Protein AF-A0A0M8WR28-F1 (afdb_monomer_lite)

Foldseek 3Di:
DDDPPDDDPPLVVCPPDDDPLEDEDEQDLVLQVNCVSCPPVNRAYAYEYDDPVVADPPDDPVVNVSSCVSVVVSCVVNVHHYDYDDDPDPDDD

Structure (mmCIF, N/CA/C/O backbone):
data_AF-A0A0M8WR28-F1
#
_entry.id   AF-A0A0M8WR28-F1
#
loop_
_atom_site.group_PDB
_atom_site.id
_atom_site.type_symbol
_atom_site.label_atom_id
_atom_site.label_alt_id
_atom_site.label_comp_id
_atom_site.label_asym_id
_atom_site.label_entity_id
_atom_site.label_seq_id
_atom_site.pdbx_PDB_ins_code
_atom_site.Cartn_x
_atom_site.Cartn_y
_atom_site.Cartn_z
_atom_site.occupancy
_atom_site.B_iso_or_equiv
_atom_site.auth_seq_id
_atom_site.auth_comp_id
_atom_site.auth_asym_id
_atom_site.auth_atom_id
_atom_site.pdbx_PDB_model_num
ATOM 1 N N . MET A 1 1 ? 17.781 17.688 29.080 1.00 47.47 1 MET A N 1
ATOM 2 C CA . MET A 1 1 ? 17.399 16.363 28.538 1.00 47.47 1 MET A CA 1
ATOM 3 C C . MET A 1 1 ? 16.947 16.535 27.094 1.00 47.47 1 MET A C 1
ATOM 5 O O . MET A 1 1 ? 15.887 17.102 26.867 1.00 47.47 1 MET A O 1
ATOM 9 N N . ALA A 1 2 ? 17.759 16.128 26.115 1.00 46.00 2 ALA A N 1
ATOM 10 C CA . ALA A 1 2 ? 17.376 16.202 24.706 1.00 46.00 2 ALA A CA 1
ATOM 11 C C . ALA A 1 2 ? 16.292 15.150 24.420 1.00 46.00 2 ALA A C 1
ATOM 13 O O . ALA A 1 2 ? 16.539 13.951 24.562 1.00 46.00 2 ALA A O 1
ATOM 14 N N . ARG A 1 3 ? 15.086 15.591 24.041 1.00 55.94 3 ARG A N 1
ATOM 15 C CA . ARG A 1 3 ? 14.068 14.704 23.465 1.00 55.94 3 ARG A CA 1
ATOM 16 C C . ARG A 1 3 ? 14.684 14.074 22.218 1.00 55.94 3 ARG A C 1
ATOM 18 O O . ARG A 1 3 ? 14.899 14.760 21.228 1.00 55.94 3 ARG A O 1
ATOM 25 N N . ARG A 1 4 ? 14.988 12.777 22.268 1.00 56.09 4 ARG A N 1
ATOM 26 C CA . ARG A 1 4 ? 15.284 12.002 21.062 1.00 56.09 4 ARG A CA 1
ATOM 27 C C . ARG A 1 4 ? 14.014 12.015 20.214 1.00 56.09 4 ARG A C 1
ATOM 29 O O . ARG A 1 4 ? 13.031 11.374 20.577 1.00 56.09 4 ARG A O 1
ATOM 36 N N . THR A 1 5 ? 14.013 12.784 19.133 1.00 55.50 5 THR A N 1
ATOM 37 C CA . THR A 1 5 ? 12.929 12.824 18.147 1.00 55.50 5 THR A CA 1
ATOM 38 C C . THR A 1 5 ? 12.965 11.532 17.335 1.00 55.50 5 THR A C 1
ATOM 40 O O . THR A 1 5 ? 13.380 11.515 16.184 1.00 55.50 5 THR A O 1
ATOM 43 N N . PHE A 1 6 ? 12.600 10.409 1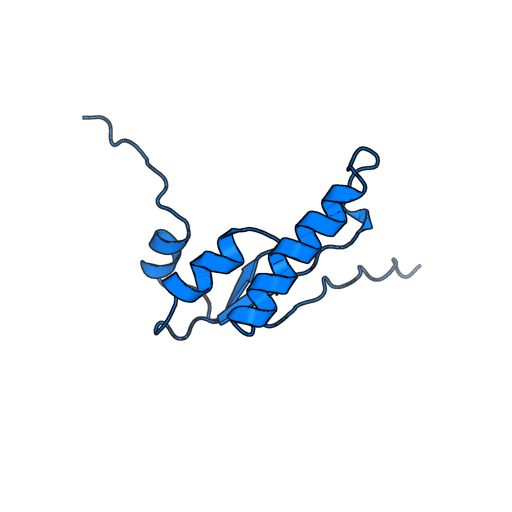7.952 1.00 59.94 6 PHE A N 1
ATOM 44 C CA . PHE A 1 6 ? 12.316 9.199 17.192 1.00 59.94 6 PHE A CA 1
ATOM 45 C C . PHE A 1 6 ? 11.005 9.437 16.452 1.00 59.94 6 PHE A C 1
ATOM 47 O O . PHE A 1 6 ? 9.954 9.575 17.085 1.00 59.94 6 PHE A O 1
ATOM 54 N N . SER A 1 7 ? 11.066 9.522 15.121 1.00 78.31 7 SER A N 1
ATOM 55 C CA . SER A 1 7 ? 9.858 9.378 14.322 1.00 78.31 7 SER A CA 1
ATOM 56 C C . SER A 1 7 ? 9.291 7.997 14.625 1.00 78.31 7 SER A C 1
ATOM 58 O O . SER A 1 7 ? 9.973 6.975 14.549 1.00 78.31 7 SER A O 1
ATOM 60 N N . LEU A 1 8 ? 8.047 7.977 15.085 1.00 85.19 8 LEU A N 1
ATOM 61 C CA . LEU A 1 8 ? 7.343 6.725 15.287 1.00 85.19 8 LEU A CA 1
ATOM 62 C C . LEU A 1 8 ? 7.175 6.025 13.936 1.00 85.19 8 LEU A C 1
ATOM 64 O O . LEU A 1 8 ? 7.088 6.708 12.911 1.00 85.19 8 LEU A O 1
ATOM 68 N N . PRO A 1 9 ? 7.067 4.687 13.929 1.00 87.75 9 PRO A N 1
ATOM 69 C CA . PRO A 1 9 ? 6.641 3.965 12.742 1.00 87.75 9 PRO A CA 1
ATOM 70 C C . PRO A 1 9 ? 5.337 4.555 12.198 1.00 87.75 9 PRO A C 1
ATOM 72 O O . PRO A 1 9 ? 4.473 4.992 12.974 1.00 87.75 9 PRO A O 1
ATOM 75 N N . LEU A 1 10 ? 5.195 4.563 10.873 1.00 85.88 10 LEU A N 1
ATOM 76 C CA . LEU A 1 10 ? 4.031 5.123 10.183 1.00 85.88 10 LEU A CA 1
ATOM 77 C C . LEU A 1 10 ? 2.722 4.534 10.727 1.00 85.88 10 LEU A C 1
ATOM 79 O O . LEU A 1 10 ? 1.744 5.254 10.888 1.00 85.88 10 LEU A O 1
ATOM 83 N N . GLU A 1 11 ? 2.733 3.256 11.091 1.00 88.56 11 GLU A N 1
ATOM 84 C CA . GLU A 1 11 ? 1.634 2.516 11.704 1.00 88.56 11 GLU A CA 1
ATOM 85 C C . GLU A 1 11 ? 1.144 3.165 13.005 1.00 88.56 11 GLU A C 1
ATOM 87 O O . GLU A 1 11 ? -0.061 3.306 13.229 1.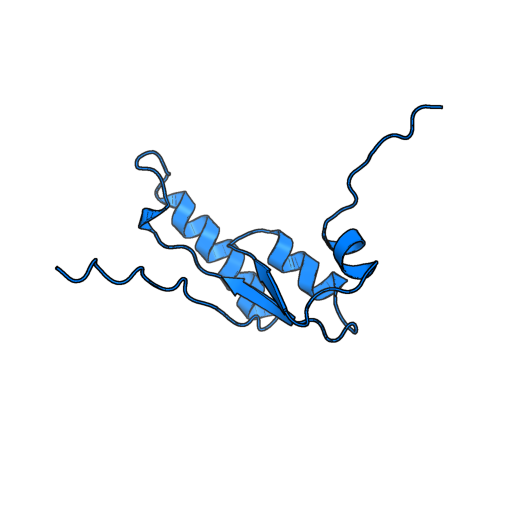00 88.56 11 GLU A O 1
ATOM 92 N N . LEU A 1 12 ? 2.077 3.590 13.864 1.00 86.31 12 LEU A N 1
ATOM 93 C CA . LEU A 1 12 ? 1.751 4.237 15.133 1.00 86.31 12 LEU A CA 1
ATOM 94 C C . LEU A 1 12 ? 1.329 5.688 14.948 1.00 86.31 12 LEU A C 1
ATOM 96 O O . LEU A 1 12 ? 0.486 6.165 15.705 1.00 86.31 12 LEU A O 1
ATOM 100 N N . ILE A 1 13 ? 1.892 6.391 13.967 1.00 87.38 13 ILE A N 1
ATOM 101 C CA . ILE A 1 13 ? 1.454 7.752 13.639 1.00 87.38 13 ILE A CA 1
ATOM 102 C C . ILE A 1 13 ? 0.027 7.711 13.082 1.00 87.38 13 ILE A C 1
ATOM 104 O O . ILE A 1 13 ? -0.837 8.438 13.568 1.00 87.38 13 ILE A O 1
ATOM 108 N N . ALA A 1 14 ? -0.244 6.807 12.140 1.00 86.06 14 ALA A N 1
ATOM 109 C CA . ALA A 1 14 ? -1.538 6.667 11.480 1.00 86.06 14 ALA A CA 1
ATOM 110 C C . ALA A 1 14 ? -2.676 6.287 12.445 1.00 86.06 14 ALA A C 1
ATOM 112 O O . ALA A 1 14 ? -3.824 6.646 12.204 1.00 86.06 14 ALA A O 1
ATOM 113 N N . ARG A 1 15 ? -2.372 5.615 13.566 1.00 85.19 15 ARG A N 1
ATOM 114 C CA . ARG A 1 15 ? -3.356 5.306 14.620 1.00 85.19 15 ARG A CA 1
ATOM 115 C C . ARG A 1 15 ? -3.688 6.463 15.564 1.00 85.19 15 ARG A C 1
ATOM 117 O O . ARG A 1 15 ? -4.695 6.387 16.261 1.00 85.19 15 ARG A O 1
ATOM 124 N N . ARG A 1 16 ? -2.826 7.476 15.679 1.00 83.75 16 ARG A N 1
ATOM 125 C CA . ARG A 1 16 ? -2.891 8.471 16.769 1.00 83.75 16 ARG A CA 1
ATOM 126 C C . ARG A 1 16 ? -3.792 9.667 16.506 1.00 83.75 16 ARG A C 1
ATOM 128 O O . ARG A 1 16 ? -4.031 10.435 17.432 1.00 83.75 16 ARG A O 1
ATOM 135 N N . GLY A 1 17 ? -4.252 9.872 15.282 1.00 72.31 17 GLY A N 1
ATOM 136 C CA . GLY A 1 17 ? -4.974 11.086 14.936 1.00 72.31 17 GLY A CA 1
ATOM 137 C C . GLY A 1 17 ? -5.933 10.886 13.778 1.00 72.31 17 GLY A C 1
ATOM 138 O O . GLY A 1 17 ? -5.979 9.800 13.198 1.00 72.31 17 GLY A O 1
ATOM 139 N N . PRO A 1 18 ? -6.711 11.929 13.450 1.00 76.06 18 PRO A N 1
ATOM 140 C CA . PRO A 1 18 ? -7.631 11.872 12.333 1.00 76.06 18 PRO A CA 1
ATOM 141 C C . PRO A 1 18 ? -6.836 11.618 11.056 1.00 76.06 18 PRO A C 1
ATOM 143 O O . PRO A 1 18 ? -6.046 12.448 10.610 1.00 76.06 18 PRO A O 1
ATOM 146 N N . ILE A 1 19 ? -7.048 10.442 10.484 1.00 82.62 19 ILE A N 1
ATOM 147 C CA . ILE A 1 19 ? -6.554 10.073 9.168 1.00 82.62 19 ILE A CA 1
ATOM 148 C C . ILE A 1 19 ? -7.742 10.062 8.210 1.00 82.62 19 ILE A C 1
ATOM 150 O O . ILE A 1 19 ? -8.879 9.794 8.610 1.00 82.62 19 ILE A O 1
ATOM 154 N N . GLY A 1 20 ? -7.496 10.397 6.942 1.00 81.50 20 GLY A N 1
ATOM 155 C CA . GLY A 1 20 ? -8.527 10.299 5.913 1.00 81.50 20 GLY A CA 1
ATOM 156 C C . GLY A 1 20 ? -9.107 8.881 5.845 1.00 81.50 20 GLY A C 1
ATOM 157 O O . GLY A 1 20 ? -8.458 7.912 6.235 1.00 81.50 20 GLY A O 1
ATOM 158 N N . ARG A 1 21 ? -10.325 8.731 5.305 1.00 88.06 21 ARG A N 1
ATOM 159 C CA . ARG A 1 21 ? -10.974 7.407 5.166 1.00 88.06 21 ARG A CA 1
ATOM 160 C C . ARG A 1 21 ? -10.164 6.414 4.324 1.00 88.06 21 ARG A C 1
ATOM 162 O O . ARG A 1 21 ? -10.430 5.218 4.412 1.00 88.06 21 ARG A O 1
ATOM 169 N N . THR A 1 22 ? -9.200 6.893 3.537 1.00 91.19 22 THR A N 1
ATOM 170 C CA . THR A 1 22 ? -8.322 6.072 2.703 1.00 91.19 22 THR A CA 1
ATOM 171 C C . THR A 1 22 ? -6.876 6.550 2.811 1.00 91.19 22 THR A C 1
ATOM 173 O O . THR A 1 22 ? -6.605 7.736 2.636 1.00 91.19 22 THR A O 1
ATOM 176 N N . VAL A 1 23 ? -5.952 5.617 3.039 1.00 91.12 23 VAL A N 1
ATOM 177 C CA . VAL A 1 23 ? -4.506 5.814 2.907 1.00 91.12 23 VAL A CA 1
ATOM 178 C C . VAL A 1 23 ? -4.048 5.199 1.595 1.00 91.12 23 VAL A C 1
ATOM 180 O O . VAL A 1 23 ? -4.300 4.021 1.335 1.00 91.12 23 VAL A O 1
ATOM 183 N N . LEU A 1 24 ? -3.365 6.001 0.784 1.00 92.31 24 LEU A N 1
ATOM 184 C CA . LEU A 1 24 ? -2.741 5.556 -0.453 1.00 92.31 24 LEU A CA 1
ATOM 185 C C . LEU A 1 24 ? -1.264 5.266 -0.213 1.00 92.31 24 LEU A C 1
ATOM 187 O O . LEU A 1 24 ? -0.577 6.023 0.472 1.00 92.31 24 LEU A O 1
ATOM 191 N N . SER A 1 25 ? -0.777 4.178 -0.794 1.00 91.62 25 SER A N 1
ATOM 192 C CA . SER A 1 25 ? 0.640 3.836 -0.773 1.00 91.62 25 SER A CA 1
ATOM 193 C C . SER A 1 25 ? 1.075 3.346 -2.144 1.00 91.62 25 SER A C 1
ATOM 195 O O . SER A 1 25 ? 0.391 2.532 -2.759 1.0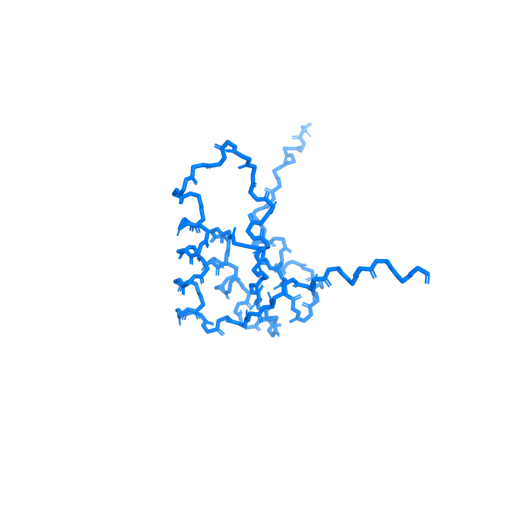0 91.62 25 SER A O 1
ATOM 197 N N . PHE A 1 26 ? 2.215 3.834 -2.619 1.00 91.06 26 PHE A N 1
ATOM 198 C CA . PHE A 1 26 ? 2.921 3.223 -3.743 1.00 91.06 26 PHE A CA 1
ATOM 199 C C . PHE A 1 26 ? 3.493 1.853 -3.337 1.00 91.06 26 PHE A C 1
ATOM 201 O O . PHE A 1 26 ? 3.486 1.530 -2.144 1.00 91.06 26 PHE A O 1
ATOM 208 N N . PRO A 1 27 ? 4.001 1.032 -4.277 1.00 89.00 27 PRO A N 1
ATOM 209 C CA . PRO A 1 27 ? 4.635 -0.236 -3.942 1.00 89.00 27 PRO A CA 1
ATOM 210 C C . PRO A 1 27 ? 5.680 -0.090 -2.828 1.00 89.00 27 PRO A C 1
ATOM 212 O O . PRO A 1 27 ? 6.733 0.517 -3.012 1.00 89.00 27 PRO A O 1
ATOM 215 N N . SER A 1 28 ? 5.365 -0.621 -1.647 1.00 88.69 28 SER A N 1
ATOM 216 C CA . SER A 1 28 ? 6.176 -0.471 -0.439 1.00 88.69 28 SER A CA 1
ATOM 217 C C . SER A 1 28 ? 5.889 -1.607 0.542 1.00 88.69 28 SER A C 1
ATOM 219 O O . SER A 1 28 ? 4.729 -1.989 0.687 1.00 88.69 28 SER A O 1
ATOM 221 N N . PRO A 1 29 ? 6.882 -2.111 1.299 1.00 89.19 29 PRO A N 1
ATOM 222 C CA . PRO A 1 29 ? 6.648 -3.115 2.339 1.00 89.19 29 PRO A CA 1
ATOM 223 C C . PRO A 1 29 ? 5.585 -2.712 3.372 1.00 89.19 29 PRO A C 1
ATOM 225 O O . PRO A 1 29 ? 4.928 -3.576 3.950 1.00 89.19 29 PRO A O 1
ATOM 228 N N . VAL A 1 30 ? 5.366 -1.406 3.567 1.00 90.69 30 VAL A N 1
ATOM 229 C CA . VAL A 1 30 ? 4.363 -0.874 4.501 1.00 90.69 30 VAL A CA 1
ATOM 230 C C . VAL A 1 30 ? 2.942 -1.340 4.168 1.00 90.69 30 VAL A C 1
ATOM 232 O O . VAL A 1 30 ? 2.106 -1.435 5.062 1.00 90.69 30 VAL A O 1
ATOM 235 N N . VAL A 1 31 ? 2.643 -1.690 2.910 1.00 91.50 31 VAL A N 1
ATOM 236 C CA . VAL A 1 31 ? 1.300 -2.168 2.536 1.00 91.50 31 VAL A CA 1
ATOM 237 C C . VAL A 1 31 ? 0.960 -3.539 3.126 1.00 91.50 31 VAL A C 1
ATOM 239 O O . VAL A 1 31 ? -0.204 -3.928 3.113 1.00 91.50 31 VAL A O 1
ATOM 242 N N . HIS A 1 32 ? 1.939 -4.247 3.696 1.00 90.19 32 HIS A N 1
ATOM 243 C CA . HIS A 1 32 ? 1.721 -5.479 4.456 1.00 90.19 32 HIS A CA 1
ATOM 244 C C . HIS A 1 32 ? 1.439 -5.232 5.944 1.00 90.19 32 HIS A C 1
ATOM 246 O O . HIS A 1 32 ? 0.786 -6.042 6.594 1.00 90.19 32 HIS A O 1
ATOM 252 N N . THR A 1 33 ? 1.932 -4.129 6.508 1.00 93.25 33 THR A N 1
ATOM 253 C CA . THR A 1 33 ? 1.839 -3.845 7.950 1.00 93.25 33 THR A CA 1
ATOM 254 C C . THR A 1 33 ? 0.726 -2.855 8.268 1.00 93.25 33 THR A C 1
ATOM 256 O O . THR A 1 33 ? 0.007 -3.009 9.257 1.00 93.25 33 THR A O 1
ATOM 259 N N . LEU A 1 34 ? 0.526 -1.861 7.404 1.00 92.19 34 LEU A N 1
ATOM 260 C CA . LEU A 1 34 ? -0.445 -0.793 7.605 1.00 92.19 34 LEU A CA 1
ATOM 261 C C . LEU A 1 34 ? -1.901 -1.290 7.692 1.00 92.19 34 LEU A C 1
ATOM 263 O O . LEU A 1 34 ? -2.616 -0.813 8.576 1.00 92.19 34 LEU A O 1
ATOM 267 N N . PRO A 1 35 ? -2.364 -2.262 6.873 1.00 92.12 35 PRO A N 1
ATOM 268 C CA . PRO A 1 35 ? -3.717 -2.805 7.011 1.00 92.12 35 PRO A CA 1
ATOM 269 C C . PRO A 1 35 ? -3.963 -3.443 8.384 1.00 92.12 35 PRO A C 1
ATOM 271 O O . PRO A 1 35 ? -5.035 -3.267 8.961 1.00 92.12 35 PRO A O 1
ATOM 274 N N . LEU A 1 36 ? -2.959 -4.132 8.936 1.00 91.44 36 LEU A N 1
ATOM 275 C CA . LEU A 1 36 ? -3.035 -4.736 10.268 1.00 91.44 36 LEU A CA 1
ATOM 276 C C . LEU A 1 36 ? -3.077 -3.661 11.355 1.00 91.44 36 LEU A C 1
ATOM 278 O O . LEU A 1 36 ? -3.905 -3.720 12.264 1.00 91.44 36 LEU A O 1
ATOM 282 N N . ALA A 1 37 ? -2.228 -2.641 11.235 1.00 92.12 37 ALA A N 1
ATOM 283 C CA . ALA A 1 37 ? -2.204 -1.532 12.176 1.00 92.12 37 ALA A CA 1
ATOM 284 C C . ALA A 1 37 ? -3.535 -0.767 12.194 1.00 92.12 37 ALA A C 1
ATOM 286 O O . ALA A 1 37 ? -4.012 -0.396 13.264 1.00 92.12 37 ALA A O 1
ATOM 287 N N . LEU A 1 38 ? -4.165 -0.559 11.038 1.00 91.25 38 LEU A N 1
ATOM 288 C CA . LEU A 1 38 ? -5.395 0.227 10.906 1.00 91.25 38 LEU A CA 1
ATOM 289 C C . LEU A 1 38 ? -6.683 -0.597 11.030 1.00 91.25 38 LEU A C 1
ATOM 291 O O . LEU A 1 38 ? -7.779 -0.034 10.961 1.00 91.25 38 LEU A O 1
ATOM 295 N N . ALA A 1 39 ? -6.588 -1.905 11.269 1.00 90.50 39 ALA A N 1
ATOM 296 C CA . ALA A 1 39 ? -7.751 -2.758 11.474 1.00 90.50 39 ALA A CA 1
ATOM 297 C C . ALA A 1 39 ? -8.676 -2.204 12.577 1.00 90.50 39 ALA A C 1
ATOM 299 O O . ALA A 1 39 ? -8.231 -1.777 13.648 1.00 90.50 39 ALA A O 1
ATOM 300 N N . GLY A 1 40 ? -9.981 -2.187 12.290 1.00 88.75 40 GLY A N 1
ATOM 301 C CA . GLY A 1 40 ? -11.014 -1.681 13.199 1.00 88.75 40 GLY A CA 1
ATOM 302 C C . GLY A 1 40 ? -11.160 -0.155 13.251 1.00 88.75 40 GLY A C 1
ATOM 303 O O . GLY A 1 40 ? -12.064 0.330 13.918 1.00 88.75 40 GLY A O 1
ATOM 304 N N . THR A 1 41 ? -10.330 0.612 12.534 1.00 89.88 41 THR A N 1
ATOM 305 C CA . THR A 1 41 ? -10.439 2.088 12.501 1.00 89.88 41 THR A CA 1
ATOM 306 C C . THR A 1 41 ? -11.405 2.611 11.429 1.00 89.88 41 THR A C 1
ATOM 308 O O . THR A 1 41 ? -11.715 3.797 11.399 1.00 89.88 41 THR A O 1
ATOM 311 N N . GLY A 1 42 ? -11.875 1.744 10.521 1.00 88.38 42 GLY A N 1
ATOM 312 C CA . GLY A 1 42 ? -12.701 2.126 9.365 1.00 88.38 42 GLY A CA 1
ATOM 313 C C . GLY A 1 42 ? -11.914 2.745 8.201 1.00 88.38 42 GLY A C 1
ATOM 314 O O . GLY A 1 42 ? -12.500 3.055 7.161 1.00 88.38 42 GLY A O 1
ATOM 315 N N . VAL A 1 43 ? -10.597 2.893 8.355 1.00 91.25 43 VAL A N 1
ATOM 316 C CA . VAL A 1 43 ? -9.685 3.406 7.331 1.00 91.25 43 VAL A CA 1
ATOM 317 C C . VAL A 1 43 ? -9.359 2.307 6.328 1.00 91.25 43 VAL A C 1
ATOM 319 O O . VAL A 1 43 ? -9.048 1.174 6.696 1.00 91.25 43 VAL A O 1
ATOM 322 N N . ARG A 1 44 ? -9.421 2.646 5.042 1.00 90.75 44 ARG A N 1
ATOM 323 C CA . ARG A 1 44 ? -9.044 1.766 3.934 1.00 90.75 44 ARG A CA 1
ATOM 324 C C . ARG A 1 44 ? -7.593 2.003 3.548 1.00 90.75 44 ARG A C 1
ATOM 326 O O . ARG A 1 44 ? -7.140 3.140 3.520 1.00 90.75 44 ARG A O 1
ATOM 333 N N . VAL A 1 45 ? -6.885 0.942 3.185 1.00 92.88 45 VAL A N 1
ATOM 334 C CA . VAL A 1 45 ? -5.571 1.045 2.544 1.00 92.88 45 VAL A CA 1
ATOM 335 C C . VAL A 1 45 ? -5.744 0.681 1.075 1.00 92.88 45 VAL A C 1
ATOM 337 O O . VAL A 1 45 ? -6.381 -0.324 0.756 1.00 92.88 45 VAL A O 1
ATOM 340 N N . ALA A 1 46 ? -5.216 1.512 0.185 1.00 92.56 46 ALA A N 1
ATOM 341 C CA . ALA A 1 46 ? -5.222 1.271 -1.249 1.00 92.56 46 ALA A CA 1
ATOM 342 C C . ALA A 1 46 ? -3.811 1.444 -1.812 1.00 92.56 46 ALA A C 1
ATOM 344 O O . ALA A 1 46 ? -3.050 2.316 -1.389 1.00 92.56 46 ALA A O 1
ATOM 345 N N . VAL A 1 47 ? -3.471 0.582 -2.763 1.00 92.00 47 VAL A N 1
ATOM 346 C CA . VAL A 1 47 ? -2.185 0.626 -3.450 1.00 92.00 47 VAL A CA 1
ATOM 347 C C . VAL A 1 47 ? -2.338 1.467 -4.709 1.00 92.00 47 VAL A C 1
ATOM 349 O O . VAL A 1 47 ? -3.222 1.197 -5.520 1.00 92.00 47 VAL A O 1
ATOM 352 N N . CYS A 1 48 ? -1.484 2.471 -4.870 1.00 90.88 48 CYS A N 1
ATOM 353 C CA . CYS A 1 48 ? -1.337 3.198 -6.120 1.00 90.88 48 CYS A CA 1
ATOM 354 C C . CYS A 1 48 ? -0.203 2.550 -6.913 1.00 90.88 48 CYS A C 1
ATOM 356 O O . CYS A 1 48 ? 0.917 2.477 -6.410 1.00 90.88 48 CYS A O 1
ATOM 358 N N . ASP A 1 49 ? -0.479 2.045 -8.110 1.00 86.25 49 ASP A N 1
ATOM 359 C CA . ASP A 1 49 ? 0.586 1.533 -8.972 1.00 86.25 49 ASP A CA 1
ATOM 360 C C . ASP A 1 49 ? 1.467 2.700 -9.470 1.00 86.25 49 ASP A C 1
ATOM 362 O O . ASP A 1 49 ? 1.098 3.873 -9.369 1.00 86.25 49 ASP A O 1
ATOM 366 N N . ILE A 1 50 ? 2.665 2.393 -9.967 1.00 85.00 50 ILE A N 1
ATOM 367 C CA . ILE A 1 50 ? 3.561 3.398 -10.559 1.00 85.00 50 ILE A CA 1
ATOM 368 C C . ILE A 1 50 ? 3.586 3.257 -12.077 1.00 85.00 50 ILE A C 1
ATOM 370 O O . ILE A 1 50 ? 3.442 2.152 -12.604 1.00 85.00 50 ILE A O 1
ATOM 374 N N . ASP A 1 51 ? 3.810 4.369 -12.770 1.00 83.00 51 ASP A N 1
ATOM 375 C CA . ASP A 1 51 ? 4.146 4.336 -14.190 1.00 83.00 51 ASP A CA 1
ATOM 376 C C . ASP A 1 51 ? 5.539 3.690 -14.351 1.00 83.00 51 ASP A C 1
ATOM 378 O O . ASP A 1 51 ? 6.487 4.127 -13.689 1.00 83.00 51 ASP A O 1
ATOM 382 N N . PRO A 1 52 ? 5.703 2.651 -15.192 1.00 79.12 52 PRO A N 1
ATOM 383 C CA . PRO A 1 52 ? 7.006 2.042 -15.452 1.00 79.12 52 PRO A CA 1
ATOM 384 C C . PRO A 1 52 ? 8.078 3.039 -15.910 1.00 79.12 52 PRO A C 1
ATOM 386 O O . PRO A 1 52 ? 9.247 2.846 -15.589 1.00 79.12 52 PRO A O 1
ATOM 389 N N . ASN A 1 53 ? 7.687 4.123 -16.588 1.00 84.62 53 ASN A N 1
ATOM 390 C CA . ASN A 1 53 ? 8.592 5.174 -17.056 1.00 84.62 53 ASN A CA 1
ATOM 391 C C . ASN A 1 53 ? 9.166 6.031 -15.914 1.00 84.62 53 ASN A C 1
ATOM 393 O O . ASN A 1 53 ? 10.021 6.878 -16.151 1.00 84.62 53 ASN A O 1
ATOM 397 N N . TRP A 1 54 ? 8.698 5.850 -14.672 1.00 86.00 54 TRP A N 1
ATOM 398 C CA . TRP A 1 54 ? 9.313 6.468 -13.491 1.00 86.00 54 TRP A CA 1
ATOM 399 C C . TRP A 1 54 ? 10.578 5.732 -13.036 1.00 86.00 54 TRP A C 1
ATOM 401 O O . TRP A 1 54 ? 11.323 6.254 -12.205 1.00 86.00 54 TRP A O 1
ATOM 411 N N . LEU A 1 55 ? 10.824 4.519 -13.541 1.00 85.06 55 LEU A N 1
ATOM 412 C CA . LEU A 1 55 ? 12.082 3.821 -13.309 1.00 85.06 55 LEU A CA 1
ATOM 413 C C . LEU A 1 55 ? 13.186 4.487 -14.131 1.00 85.06 55 LEU A C 1
ATOM 415 O O . LEU A 1 55 ? 13.017 4.753 -15.316 1.00 85.06 55 LEU A O 1
ATOM 419 N N . THR A 1 56 ? 14.324 4.755 -13.493 1.00 85.81 56 THR A N 1
ATOM 420 C CA . THR A 1 56 ? 15.491 5.316 -14.179 1.00 85.81 56 THR A CA 1
ATOM 421 C C . THR A 1 56 ? 16.067 4.312 -15.174 1.00 85.81 56 THR A C 1
ATOM 423 O O . THR A 1 56 ? 15.950 3.105 -14.976 1.00 85.81 56 THR A O 1
ATOM 426 N N . ASP A 1 57 ? 16.802 4.790 -16.178 1.00 82.75 57 ASP A N 1
ATOM 427 C CA . ASP A 1 57 ? 17.483 3.920 -17.156 1.00 82.75 57 ASP A CA 1
ATOM 428 C C . ASP A 1 57 ? 18.483 2.947 -16.503 1.00 82.75 57 ASP A C 1
ATOM 430 O O . ASP A 1 57 ? 18.821 1.897 -17.045 1.00 82.75 57 ASP A O 1
ATOM 434 N N . THR A 1 58 ? 18.961 3.293 -15.307 1.00 87.50 58 THR A N 1
ATOM 435 C CA . THR A 1 58 ? 19.859 2.473 -14.485 1.00 87.50 58 THR A CA 1
ATOM 436 C C . THR A 1 58 ? 19.129 1.468 -13.595 1.00 87.50 58 THR A C 1
ATOM 438 O O . THR A 1 58 ? 19.775 0.657 -12.923 1.00 87.50 58 THR A O 1
ATOM 441 N N . ALA A 1 59 ? 17.797 1.515 -13.541 1.00 85.38 59 ALA A N 1
ATOM 442 C CA . ALA A 1 59 ? 17.015 0.593 -12.742 1.00 85.38 59 ALA A CA 1
ATOM 443 C C . ALA A 1 59 ? 17.185 -0.827 -13.286 1.00 85.38 59 ALA A C 1
ATOM 445 O O . ALA A 1 59 ? 17.013 -1.109 -14.471 1.00 85.38 59 ALA A O 1
ATOM 446 N N . SER A 1 60 ? 17.515 -1.757 -12.392 1.00 86.56 60 SER A N 1
ATOM 447 C CA . SER A 1 60 ? 17.594 -3.165 -12.765 1.00 86.56 60 SER A CA 1
ATOM 448 C C . SER A 1 60 ? 16.237 -3.645 -13.300 1.00 86.56 60 SER A C 1
ATOM 450 O O . SER A 1 60 ? 15.215 -3.315 -12.695 1.00 86.56 60 SER A O 1
ATOM 452 N N . PRO A 1 61 ? 16.197 -4.549 -14.298 1.00 79.88 61 PRO A N 1
ATOM 453 C CA . PRO A 1 61 ? 14.966 -5.244 -14.686 1.00 79.88 61 PRO A CA 1
ATOM 454 C C . PRO A 1 61 ? 14.257 -5.936 -13.505 1.00 79.88 61 PRO A C 1
ATOM 456 O O . PRO A 1 61 ? 13.045 -6.134 -13.512 1.00 79.88 61 PRO A O 1
ATOM 459 N N . ARG A 1 62 ? 15.003 -6.269 -12.440 1.00 83.06 62 ARG A N 1
ATOM 460 C CA . ARG A 1 62 ? 14.449 -6.834 -11.201 1.00 83.06 62 ARG A CA 1
ATOM 461 C C . ARG A 1 62 ? 13.658 -5.823 -10.367 1.00 83.06 62 ARG A C 1
ATOM 463 O O . ARG A 1 62 ? 12.826 -6.249 -9.574 1.00 83.06 62 ARG A O 1
ATOM 470 N N . ALA A 1 63 ? 13.893 -4.520 -10.522 1.00 85.00 63 ALA A N 1
ATOM 471 C CA . ALA A 1 63 ? 13.215 -3.483 -9.748 1.00 85.00 63 ALA A CA 1
ATOM 472 C C . ALA A 1 63 ? 11.708 -3.482 -10.028 1.00 85.00 63 ALA A C 1
ATOM 474 O O . ALA A 1 63 ? 10.912 -3.499 -9.093 1.00 85.00 63 ALA A O 1
ATOM 475 N N . GLN A 1 64 ? 11.310 -3.580 -11.298 1.00 81.25 64 GLN A N 1
ATOM 476 C CA . GLN A 1 64 ? 9.898 -3.663 -11.667 1.00 81.25 64 GLN A CA 1
ATOM 477 C C . GLN A 1 64 ? 9.227 -4.913 -11.075 1.00 81.25 64 GLN A C 1
ATOM 479 O O . GLN A 1 64 ? 8.153 -4.814 -10.484 1.00 81.25 64 GLN A O 1
ATOM 484 N N . GLY A 1 65 ? 9.891 -6.073 -11.164 1.00 81.88 65 GLY A N 1
ATOM 485 C CA . GLY A 1 65 ? 9.408 -7.327 -10.572 1.00 81.88 65 GLY A CA 1
ATOM 486 C C . GLY A 1 65 ? 9.327 -7.294 -9.041 1.00 81.88 65 GLY A C 1
ATOM 487 O O . GLY A 1 65 ? 8.430 -7.886 -8.445 1.00 81.88 65 GLY A O 1
ATOM 488 N N . PHE A 1 66 ? 10.239 -6.577 -8.385 1.00 84.06 66 PHE A N 1
ATOM 489 C CA . PHE A 1 66 ? 10.197 -6.377 -6.939 1.00 84.06 66 PHE A CA 1
ATOM 490 C C . PHE A 1 66 ? 8.997 -5.517 -6.524 1.00 84.06 66 PHE A C 1
ATOM 492 O O . PHE A 1 66 ? 8.264 -5.889 -5.607 1.00 84.06 66 PHE A O 1
ATOM 499 N N . LEU A 1 67 ? 8.765 -4.398 -7.217 1.00 82.81 67 LEU A N 1
ATOM 500 C CA . LEU A 1 67 ? 7.647 -3.496 -6.929 1.00 82.81 67 LEU A CA 1
ATOM 501 C C . LEU A 1 67 ? 6.297 -4.177 -7.191 1.00 82.81 67 LEU A C 1
ATOM 503 O O . LEU A 1 67 ? 5.401 -4.089 -6.351 1.00 82.81 67 LEU A O 1
ATOM 507 N N . SER A 1 68 ? 6.167 -4.928 -8.290 1.00 78.38 68 SER A N 1
ATOM 508 C CA . SER A 1 68 ? 4.956 -5.712 -8.564 1.00 78.38 68 SER A CA 1
ATOM 509 C C . SER A 1 68 ? 4.747 -6.837 -7.543 1.00 78.38 68 SER A C 1
ATOM 511 O O . SER A 1 68 ? 3.620 -7.094 -7.121 1.00 78.38 68 SER A O 1
ATOM 513 N N . GLY A 1 69 ? 5.825 -7.478 -7.079 1.00 77.31 69 GLY A N 1
ATOM 514 C CA . GLY A 1 69 ? 5.766 -8.511 -6.046 1.00 77.31 69 GLY A CA 1
ATOM 515 C C . GLY A 1 69 ? 5.328 -7.986 -4.675 1.00 77.31 69 GLY A C 1
ATOM 516 O O . GLY A 1 69 ? 4.529 -8.637 -3.995 1.00 77.31 69 GLY A O 1
ATOM 517 N N . ALA A 1 70 ? 5.817 -6.807 -4.275 1.00 79.25 70 ALA A N 1
ATOM 518 C CA . ALA A 1 70 ? 5.450 -6.162 -3.013 1.00 79.25 70 ALA A CA 1
ATOM 519 C C . ALA A 1 70 ? 3.951 -5.825 -2.961 1.00 79.25 70 ALA A C 1
ATOM 521 O O . ALA A 1 70 ? 3.288 -6.039 -1.948 1.00 79.25 70 ALA A O 1
ATOM 522 N N . THR A 1 71 ? 3.378 -5.356 -4.070 1.00 76.69 71 THR A N 1
ATOM 523 C CA . THR A 1 71 ? 1.951 -5.019 -4.119 1.00 76.69 71 THR A CA 1
ATOM 524 C C . THR A 1 71 ? 1.066 -6.231 -4.343 1.00 76.69 71 THR A C 1
ATOM 526 O O . THR A 1 71 ? 0.025 -6.327 -3.697 1.0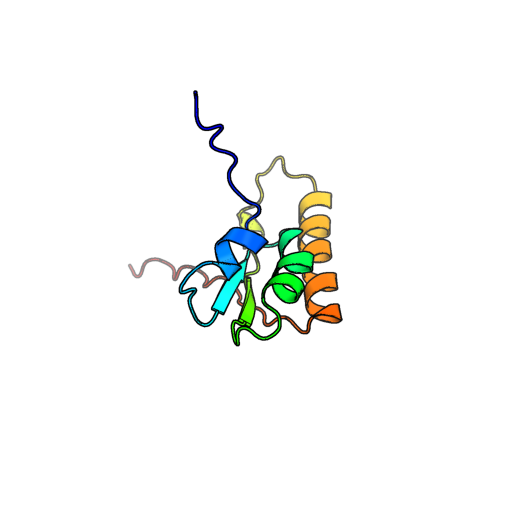0 76.69 71 THR A O 1
ATOM 529 N N . GLY A 1 72 ? 1.470 -7.178 -5.195 1.00 76.56 72 GLY A N 1
ATOM 530 C CA . GLY A 1 72 ? 0.682 -8.369 -5.518 1.00 76.56 72 GLY A CA 1
ATOM 531 C C . GLY A 1 72 ? 0.329 -9.202 -4.285 1.00 76.56 72 GLY A C 1
ATOM 532 O O . GLY A 1 72 ? -0.840 -9.509 -4.062 1.00 76.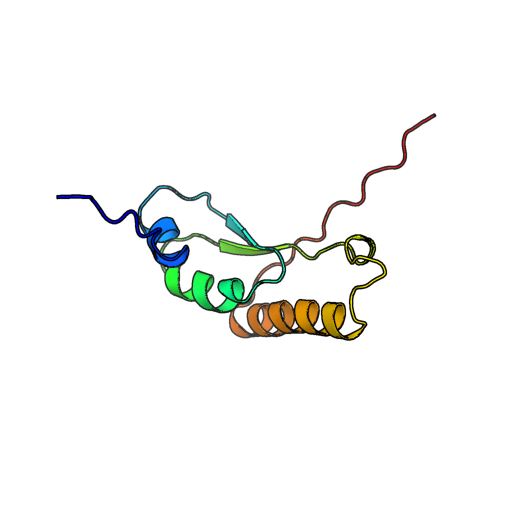56 72 GLY A O 1
ATOM 533 N N . ARG A 1 73 ? 1.312 -9.492 -3.420 1.00 72.38 73 ARG A N 1
ATOM 534 C CA . ARG A 1 73 ? 1.073 -10.259 -2.183 1.00 72.38 73 ARG A CA 1
ATOM 535 C C . ARG A 1 73 ? 0.211 -9.508 -1.173 1.00 72.38 73 ARG A C 1
ATOM 537 O O . ARG A 1 73 ? -0.645 -10.110 -0.535 1.00 72.38 73 ARG A O 1
ATOM 544 N N . ALA A 1 74 ? 0.431 -8.204 -1.008 1.00 73.62 74 ALA A N 1
ATOM 545 C CA . ALA A 1 74 ? -0.364 -7.401 -0.082 1.00 73.62 74 ALA A CA 1
ATOM 546 C C . ALA A 1 74 ? -1.823 -7.295 -0.547 1.00 73.62 74 ALA A C 1
ATOM 548 O O . ALA A 1 74 ? -2.742 -7.400 0.265 1.00 73.62 74 ALA A O 1
ATOM 549 N N . ARG A 1 75 ? -2.035 -7.123 -1.860 1.00 79.56 75 ARG A N 1
ATOM 550 C CA . ARG A 1 75 ? -3.360 -7.067 -2.489 1.00 79.56 75 ARG A CA 1
ATOM 551 C C . ARG A 1 75 ? -4.118 -8.372 -2.305 1.00 79.56 75 ARG A C 1
ATOM 553 O O . ARG A 1 75 ? -5.283 -8.310 -1.938 1.00 79.56 75 ARG A O 1
ATOM 560 N N . ASP A 1 76 ? -3.465 -9.514 -2.489 1.00 76.75 76 ASP A N 1
ATOM 561 C CA . ASP A 1 76 ? -4.098 -10.825 -2.327 1.00 76.75 76 ASP A CA 1
ATOM 562 C C . ASP A 1 76 ? -4.500 -11.099 -0.865 1.00 76.75 76 ASP A C 1
ATOM 564 O O . ASP A 1 76 ? -5.672 -11.325 -0.560 1.00 76.75 76 ASP A O 1
ATOM 568 N N . VAL A 1 77 ? -3.556 -10.953 0.072 1.00 80.31 77 VAL A N 1
ATOM 569 C CA . VAL A 1 77 ? -3.774 -11.274 1.495 1.00 80.31 77 VAL A CA 1
ATOM 570 C C . VAL A 1 77 ? -4.751 -10.308 2.172 1.00 80.31 77 VAL A C 1
ATOM 572 O O . VAL A 1 77 ? -5.570 -10.727 2.992 1.00 80.31 77 VAL A O 1
ATOM 575 N N . HIS A 1 78 ? -4.688 -9.014 1.845 1.00 81.19 78 HIS A N 1
ATOM 576 C CA . HIS A 1 78 ? -5.493 -7.978 2.506 1.00 81.19 78 HIS A CA 1
ATOM 577 C C . HIS A 1 78 ? -6.636 -7.427 1.640 1.00 81.19 78 HIS A C 1
ATOM 579 O O . HIS A 1 78 ? -7.321 -6.498 2.069 1.00 81.19 78 HIS A O 1
ATOM 585 N N . ARG A 1 79 ? -6.860 -7.982 0.438 1.00 80.69 79 ARG A N 1
ATOM 586 C CA . ARG A 1 79 ? -7.868 -7.524 -0.541 1.00 80.69 79 ARG A CA 1
ATOM 587 C C . ARG A 1 79 ? -7.798 -6.017 -0.813 1.00 80.69 79 ARG A C 1
ATOM 589 O O . ARG A 1 79 ? -8.820 -5.328 -0.844 1.00 80.69 79 ARG A O 1
ATOM 596 N N . LEU A 1 80 ? -6.580 -5.491 -0.964 1.00 82.50 80 LEU A N 1
ATOM 597 C CA . LEU A 1 80 ? -6.361 -4.055 -1.165 1.00 82.50 80 LEU A CA 1
ATOM 598 C C . LEU A 1 80 ? -6.892 -3.607 -2.529 1.00 82.50 80 LEU A C 1
ATOM 600 O O . LEU A 1 80 ? -6.623 -4.236 -3.553 1.00 82.50 80 LEU A O 1
ATOM 604 N N . ALA A 1 81 ? -7.597 -2.475 -2.539 1.00 81.00 81 ALA A N 1
ATOM 605 C CA . ALA A 1 81 ? -7.990 -1.811 -3.774 1.00 81.00 81 ALA A CA 1
ATOM 606 C C . ALA A 1 81 ? -6.762 -1.252 -4.504 1.00 81.00 81 ALA A C 1
ATOM 608 O O . ALA A 1 81 ? -5.730 -0.951 -3.895 1.00 81.00 81 ALA A O 1
ATOM 609 N N . THR A 1 82 ? -6.893 -1.097 -5.818 1.00 81.44 82 THR A N 1
ATOM 610 C CA . THR A 1 82 ? -5.829 -0.596 -6.689 1.00 81.44 82 THR A CA 1
ATOM 611 C C . THR A 1 82 ? -6.257 0.671 -7.374 1.00 81.44 82 THR A C 1
ATOM 613 O O . THR A 1 82 ? -7.347 0.738 -7.935 1.00 81.44 82 THR A O 1
ATOM 616 N N . VAL A 1 83 ? -5.366 1.648 -7.346 1.00 83.06 83 VAL A N 1
ATOM 617 C CA . VAL A 1 83 ? -5.502 2.895 -8.077 1.00 83.06 83 VAL A CA 1
ATOM 618 C C . VAL A 1 83 ? -4.407 2.926 -9.134 1.00 83.06 83 VAL A C 1
ATOM 620 O O . VAL A 1 83 ? -3.228 2.803 -8.809 1.00 83.06 83 VAL A O 1
ATOM 623 N N . SER A 1 84 ? -4.785 3.063 -10.402 1.00 76.44 84 SER A N 1
ATOM 624 C CA . SER A 1 84 ? -3.815 3.376 -11.449 1.00 76.44 84 SER A CA 1
ATOM 625 C C . SER A 1 84 ? -3.489 4.869 -11.395 1.00 76.44 84 SER A C 1
ATOM 627 O O . SER A 1 84 ? -4.406 5.676 -11.206 1.00 76.44 84 SER A O 1
ATOM 629 N N . PRO A 1 85 ? -2.217 5.260 -11.563 1.00 68.31 85 PRO A N 1
ATOM 630 C CA . PRO A 1 85 ? -1.876 6.664 -11.700 1.00 68.31 85 PRO A CA 1
ATOM 631 C C . PRO A 1 85 ? -2.569 7.203 -12.957 1.00 68.31 85 PRO A C 1
ATOM 633 O O . P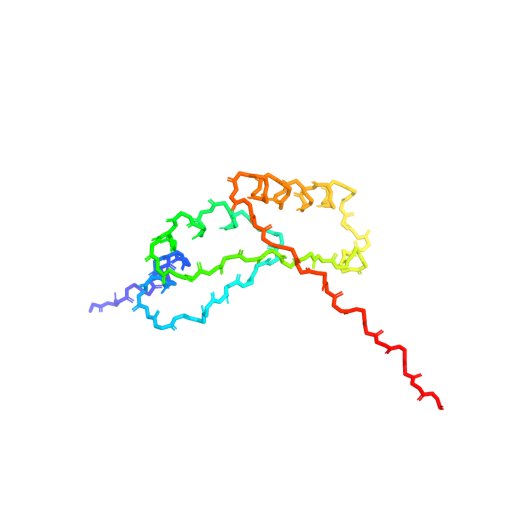RO A 1 85 ? -2.568 6.553 -14.003 1.00 68.31 85 PRO A O 1
ATOM 636 N N . ALA A 1 86 ? -3.207 8.369 -12.851 1.00 68.06 86 ALA A N 1
ATOM 637 C CA . ALA A 1 86 ? -3.790 9.022 -14.015 1.00 68.06 86 ALA A CA 1
ATOM 638 C C . ALA A 1 86 ? -2.664 9.354 -15.006 1.00 68.06 86 ALA A C 1
ATOM 640 O O . ALA A 1 86 ? -1.699 10.021 -14.627 1.00 68.06 86 ALA A O 1
ATOM 641 N N . GLN A 1 87 ? -2.774 8.895 -16.258 1.00 59.31 87 GLN A N 1
ATOM 642 C CA . GLN A 1 87 ? -1.850 9.345 -17.296 1.00 59.31 87 GLN A CA 1
ATOM 643 C C . GLN A 1 87 ? -2.059 10.850 -17.508 1.00 59.31 87 GLN A C 1
ATOM 645 O O . GLN A 1 87 ? -3.207 11.277 -17.665 1.00 59.31 87 GLN A O 1
ATOM 650 N N . PRO A 1 88 ? -0.995 11.671 -17.503 1.00 58.19 88 PRO A N 1
ATOM 651 C CA . PRO A 1 88 ? -1.137 13.078 -17.835 1.00 58.19 88 PRO A CA 1
ATOM 652 C C . PRO A 1 88 ? -1.653 13.197 -19.274 1.00 58.19 88 PRO A C 1
ATOM 654 O O . PRO A 1 88 ? -1.051 12.652 -20.200 1.00 58.19 88 PRO A O 1
ATOM 657 N N . SER A 1 89 ? -2.782 13.885 -19.462 1.00 58.00 89 SER A N 1
ATOM 658 C CA . SER A 1 89 ? -3.302 14.188 -20.797 1.00 58.00 89 SER A CA 1
ATOM 659 C C . SER A 1 89 ? -2.254 14.986 -21.583 1.00 58.00 89 SER A C 1
ATOM 661 O O . SER A 1 89 ? -1.673 15.916 -21.013 1.00 58.00 89 SER A O 1
ATOM 663 N N . PRO A 1 90 ? -1.995 14.666 -22.866 1.00 64.75 90 PRO A N 1
ATOM 664 C CA . PRO A 1 90 ? -1.076 15.456 -23.675 1.00 64.75 90 PRO A CA 1
ATOM 665 C C . PRO A 1 90 ? -1.568 16.912 -23.756 1.00 64.75 90 PRO A C 1
ATOM 667 O O . PRO A 1 90 ? -2.783 17.144 -23.753 1.00 64.75 90 PRO A O 1
ATOM 670 N N . PRO A 1 91 ? -0.655 17.900 -23.801 1.00 67.31 91 PRO A N 1
ATOM 671 C CA . PRO A 1 91 ? -1.037 19.301 -23.915 1.00 67.31 91 PRO A CA 1
ATOM 672 C C . PRO A 1 91 ? -1.875 19.497 -25.183 1.00 67.31 91 PRO A C 1
ATOM 674 O O . PRO A 1 91 ? -1.453 19.134 -26.280 1.00 67.31 91 PRO A O 1
ATOM 677 N N . GLN A 1 92 ? -3.080 20.045 -25.022 1.00 69.81 92 GLN A N 1
ATOM 678 C CA . GLN A 1 92 ? -3.920 20.438 -26.151 1.00 69.81 92 GLN A CA 1
ATOM 679 C C . GLN A 1 92 ? -3.253 21.647 -26.821 1.00 69.81 92 GLN A C 1
ATOM 681 O O . GLN A 1 92 ? -2.974 22.632 -26.138 1.00 69.81 92 GLN A O 1
ATOM 686 N N . THR A 1 93 ? -2.913 21.513 -28.107 1.00 75.75 93 THR A N 1
ATOM 687 C CA . THR A 1 93 ? -2.259 22.558 -28.919 1.00 75.75 93 THR A CA 1
ATOM 688 C C . THR A 1 93 ? -3.271 23.583 -29.404 1.00 75.75 93 THR A C 1
ATOM 690 O O . THR A 1 93 ? -4.395 23.157 -29.754 1.00 75.75 93 THR A O 1
#

Sequence (93 aa):
MARRTFSLPLELIARRGPIGRTVLSFPSPVVHTLPLALAGTGVRVAVCDIDPNWLTDTASPRAQGFLSGATGRARDVHRLATVSPAQPSPPQT

pLDDT: mean 81.23, std 10.78, range [46.0, 93.25]

Secondary structure (DSSP, 8-state):
------PPPHHHHHHSS---SEEEE-S-THHHHHHHHHTTS--EEEEEP--GGGS-TTS-HHHHHHHHHHHHHHHHHHT-EEEPPPPPPPPP-

Radius of gyration: 16.53 Å; chains: 1; bounding box: 33×34×58 Å